Protein AF-A0A3D3VXU4-F1 (afdb_monomer_lite)

Radius of gyration: 19.03 Å; chains: 1; bounding box: 38×14×57 Å

Sequence (72 aa):
MFYRLSGWIIGPIILALVVGRWLDEKYGTEPWLFLLSIGIAFAISIFGIVMDAIKELKRIEKDEKEDAQDKK

Foldseek 3Di:
DVVQLVCLLPVQQVVLCVVQVVVCVVVVVPNVSSVVSNVVSVVSSVVSNVVVVVVVVVVVVVVVVVVVVVVD

Secondary structure (DSSP, 8-state):
-HHHHHHHHHHHHHHHHHHHHHHHHHHT-TTHHHHHHHHHHHHHHHHHHHHHHHHHHHHHHHHHHHHHHHT-

pLDDT: mean 89.66, std 8.29, range [52.91, 97.31]

Structure (mmCIF, N/CA/C/O backbone):
data_AF-A0A3D3VXU4-F1
#
_entry.id   AF-A0A3D3VXU4-F1
#
loop_
_atom_site.group_PDB
_atom_site.id
_atom_site.type_symbol
_atom_site.label_atom_id
_atom_site.label_alt_id
_atom_site.label_comp_id
_atom_site.label_asym_id
_atom_site.label_entity_id
_atom_site.label_seq_id
_atom_site.pdbx_PDB_ins_code
_atom_site.Cartn_x
_atom_site.Cartn_y
_atom_site.Cartn_z
_atom_site.occupancy
_atom_site.B_iso_or_equiv
_atom_site.auth_seq_id
_atom_site.auth_comp_id
_atom_site.auth_asym_id
_atom_site.auth_atom_id
_atom_site.pdbx_PDB_model_num
ATOM 1 N N . MET A 1 1 ? 0.734 -6.886 -17.340 1.00 67.62 1 MET A N 1
ATOM 2 C CA . MET A 1 1 ? 1.000 -5.558 -16.747 1.00 67.62 1 MET A CA 1
ATOM 3 C C . MET A 1 1 ? -0.087 -5.154 -15.746 1.00 67.62 1 MET A C 1
ATOM 5 O O . MET A 1 1 ? 0.223 -5.073 -14.566 1.00 67.62 1 MET A O 1
ATOM 9 N N . PHE A 1 2 ? -1.359 -5.035 -16.158 1.00 76.00 2 PHE A N 1
ATOM 10 C CA . PHE A 1 2 ? -2.477 -4.612 -15.288 1.00 76.00 2 PHE A CA 1
ATOM 11 C C . PHE A 1 2 ? -2.639 -5.402 -13.980 1.00 76.00 2 PHE A C 1
ATOM 13 O O . PHE A 1 2 ? -2.744 -4.794 -12.925 1.00 76.00 2 PHE A O 1
ATOM 20 N N . TYR A 1 3 ? -2.571 -6.737 -14.011 1.00 83.50 3 TYR A N 1
ATOM 21 C CA . TYR A 1 3 ? -2.739 -7.561 -12.803 1.00 83.50 3 TYR A CA 1
ATOM 22 C C . TYR A 1 3 ? -1.717 -7.256 -11.691 1.00 83.50 3 TYR A C 1
ATOM 24 O O . TYR A 1 3 ? -2.051 -7.324 -10.513 1.00 83.50 3 TYR A O 1
ATOM 32 N N . ARG A 1 4 ? -0.478 -6.886 -12.048 1.00 80.69 4 ARG A N 1
ATOM 33 C CA . ARG A 1 4 ? 0.570 -6.560 -11.063 1.00 80.69 4 ARG A CA 1
ATOM 34 C C . ARG A 1 4 ? 0.281 -5.231 -10.365 1.00 80.69 4 ARG A C 1
ATOM 36 O O . ARG A 1 4 ? 0.308 -5.165 -9.143 1.00 80.69 4 ARG A O 1
ATOM 43 N N . LEU A 1 5 ? -0.106 -4.219 -11.143 1.00 83.25 5 LEU A N 1
ATOM 44 C CA . LEU A 1 5 ? -0.536 -2.912 -10.636 1.00 83.25 5 LEU A CA 1
ATOM 45 C C . LEU A 1 5 ? -1.794 -3.031 -9.765 1.00 83.25 5 LEU A C 1
ATOM 47 O O . LEU A 1 5 ? -1.821 -2.528 -8.647 1.00 83.25 5 LEU A O 1
ATOM 51 N N . SER A 1 6 ? -2.814 -3.753 -10.241 1.00 88.56 6 SER A N 1
ATOM 52 C CA . SER A 1 6 ? -4.042 -3.998 -9.477 1.00 88.56 6 SER A CA 1
ATOM 53 C C . SER A 1 6 ? -3.777 -4.783 -8.190 1.00 88.56 6 SER A C 1
ATOM 55 O O . SER A 1 6 ? -4.416 -4.511 -7.176 1.00 88.56 6 SER A O 1
ATOM 57 N N . GLY A 1 7 ? -2.809 -5.706 -8.196 1.00 90.81 7 GLY A N 1
ATOM 58 C CA . GLY A 1 7 ? -2.390 -6.453 -7.010 1.00 90.81 7 GLY A CA 1
ATOM 59 C C . GLY A 1 7 ? -1.841 -5.554 -5.898 1.00 90.81 7 GLY A C 1
ATOM 60 O O . GLY A 1 7 ? -2.244 -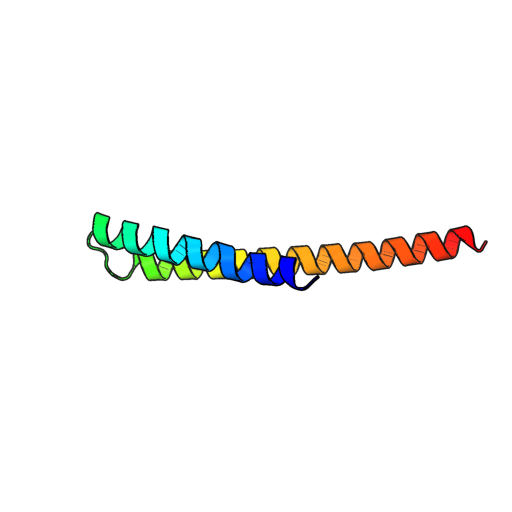5.704 -4.744 1.00 90.81 7 GLY A O 1
ATOM 61 N N . TRP A 1 8 ? -1.003 -4.571 -6.244 1.00 90.81 8 TRP A N 1
ATOM 62 C CA . TRP A 1 8 ? -0.465 -3.595 -5.285 1.00 90.81 8 TRP A CA 1
ATOM 63 C C . TRP A 1 8 ? -1.508 -2.633 -4.720 1.00 90.81 8 TRP A C 1
ATOM 65 O O . TRP A 1 8 ? -1.279 -2.058 -3.663 1.00 90.81 8 TRP A O 1
ATOM 75 N N . ILE A 1 9 ? -2.652 -2.459 -5.379 1.00 89.44 9 ILE A N 1
ATOM 76 C CA . ILE A 1 9 ? -3.752 -1.631 -4.869 1.00 89.44 9 ILE A CA 1
ATOM 77 C C . ILE A 1 9 ? -4.657 -2.475 -3.971 1.00 89.44 9 ILE A C 1
ATOM 79 O O . ILE A 1 9 ? -4.889 -2.144 -2.814 1.00 89.44 9 ILE A O 1
ATOM 83 N N . ILE A 1 10 ? -5.154 -3.594 -4.496 1.00 94.81 10 ILE A N 1
ATOM 84 C CA . ILE A 1 10 ? -6.180 -4.396 -3.826 1.00 94.81 10 ILE A CA 1
ATOM 85 C C . ILE A 1 10 ? -5.608 -5.100 -2.590 1.00 94.81 10 ILE A C 1
ATOM 87 O O . ILE A 1 10 ? -6.260 -5.126 -1.547 1.00 94.81 10 ILE A O 1
ATOM 91 N N . GLY A 1 11 ? -4.388 -5.640 -2.678 1.00 94.44 11 GLY A N 1
ATOM 92 C CA . GLY A 1 11 ? -3.772 -6.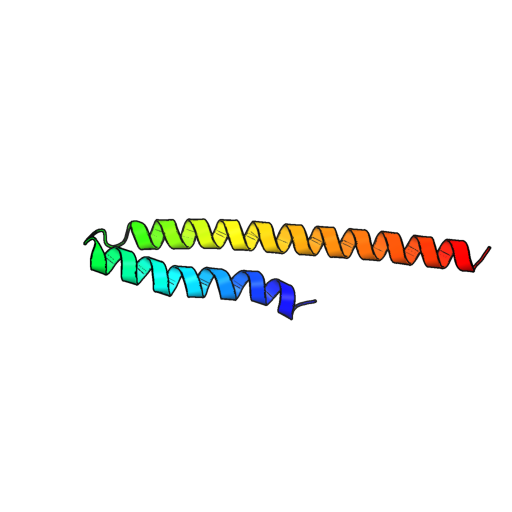410 -1.596 1.00 94.44 11 GLY A CA 1
ATOM 93 C C . GLY A 1 11 ? -3.616 -5.610 -0.297 1.00 94.44 11 GLY A C 1
ATOM 94 O O . GLY A 1 11 ? -4.204 -5.994 0.718 1.00 94.44 11 GLY A O 1
ATOM 95 N 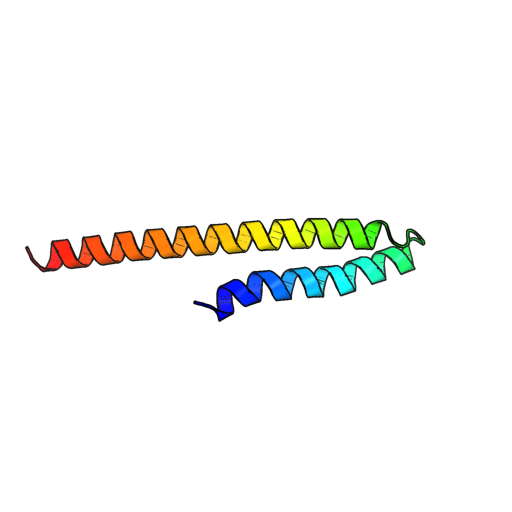N . PRO A 1 12 ? -2.878 -4.484 -0.305 1.00 94.69 12 PRO A N 1
ATOM 96 C CA . PRO A 1 12 ? -2.672 -3.665 0.887 1.00 94.69 12 PRO A CA 1
ATOM 97 C C . PRO A 1 12 ? -3.975 -3.104 1.457 1.00 94.69 12 PRO A C 1
ATOM 99 O O . PRO A 1 12 ? -4.140 -3.085 2.674 1.00 94.69 12 PRO A O 1
ATOM 102 N N . ILE A 1 13 ? -4.921 -2.701 0.602 1.00 94.75 13 ILE A N 1
ATOM 103 C CA . ILE A 1 13 ? -6.209 -2.154 1.047 1.00 94.75 13 ILE A CA 1
ATOM 104 C C . ILE A 1 13 ? -7.030 -3.215 1.784 1.00 94.75 13 ILE A C 1
ATOM 106 O O . ILE A 1 13 ? -7.501 -2.951 2.887 1.00 94.75 13 ILE A O 1
ATOM 110 N N . ILE A 1 14 ? -7.170 -4.427 1.234 1.00 96.19 14 ILE A N 1
ATOM 111 C CA . ILE A 1 14 ? -7.891 -5.513 1.920 1.00 96.19 14 ILE A CA 1
ATOM 112 C C . ILE A 1 14 ? -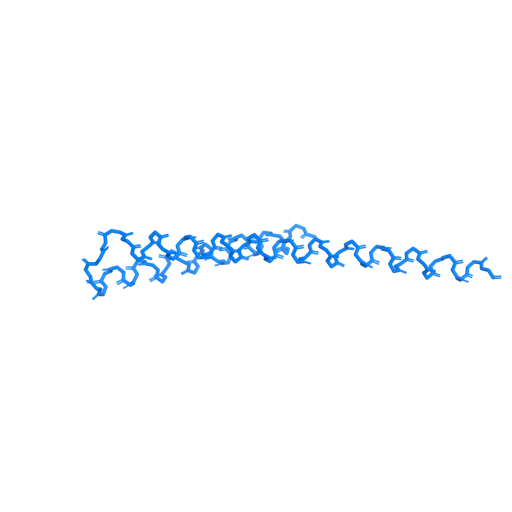7.211 -5.850 3.250 1.00 96.19 14 ILE A C 1
ATOM 114 O O . ILE A 1 14 ? -7.893 -5.992 4.267 1.00 96.19 14 ILE A O 1
ATOM 118 N N . LEU A 1 15 ? -5.877 -5.927 3.263 1.00 96.00 15 LEU A N 1
ATOM 119 C CA . LEU A 1 15 ? -5.122 -6.195 4.483 1.00 96.00 15 LEU A CA 1
ATOM 120 C C . LEU A 1 15 ? -5.381 -5.121 5.549 1.00 96.00 15 LEU A C 1
ATOM 122 O O . LEU A 1 15 ? -5.687 -5.461 6.689 1.00 96.00 15 LEU A O 1
ATOM 126 N N . ALA A 1 16 ? -5.331 -3.839 5.186 1.00 95.50 16 ALA A N 1
ATOM 127 C CA . ALA A 1 16 ? -5.612 -2.743 6.108 1.00 95.50 16 ALA A CA 1
ATOM 128 C C . ALA A 1 16 ? -7.063 -2.717 6.594 1.00 95.50 16 ALA A C 1
ATOM 130 O O . ALA A 1 16 ? -7.297 -2.395 7.754 1.00 95.50 16 ALA A O 1
ATOM 131 N N . LEU A 1 17 ? -8.035 -3.086 5.755 1.00 95.00 17 LEU A N 1
ATOM 132 C CA . LEU A 1 17 ? -9.439 -3.159 6.168 1.00 95.00 17 LEU A CA 1
ATOM 133 C C . LEU A 1 17 ? -9.675 -4.226 7.241 1.00 95.00 17 LEU A C 1
ATOM 135 O O . LEU A 1 17 ? -10.496 -4.014 8.135 1.00 95.00 17 LEU A O 1
ATOM 139 N N . VAL A 1 18 ? -9.001 -5.373 7.127 1.00 95.38 18 VAL A N 1
ATOM 140 C CA . VAL A 1 18 ? -9.117 -6.480 8.086 1.00 95.38 18 VAL A CA 1
ATOM 141 C C . VAL A 1 18 ? -8.317 -6.174 9.348 1.00 95.38 18 VAL A C 1
ATOM 143 O O . VAL A 1 18 ? -8.862 -6.233 10.447 1.00 95.38 18 VAL A O 1
ATOM 146 N N . VAL A 1 19 ? -7.044 -5.799 9.197 1.00 95.06 19 VAL A N 1
ATOM 147 C CA . VAL A 1 19 ? -6.149 -5.516 10.327 1.00 95.06 19 VAL A CA 1
ATOM 148 C C . VAL A 1 19 ? -6.615 -4.286 11.093 1.00 95.06 19 VAL A C 1
ATOM 150 O O . VAL A 1 19 ? -6.693 -4.339 12.312 1.00 95.06 19 VAL A O 1
ATOM 153 N N . GLY A 1 20 ? -6.966 -3.205 10.397 1.00 92.12 20 GLY A N 1
ATOM 154 C CA . GLY A 1 20 ? -7.362 -1.942 11.009 1.00 92.12 20 GLY A CA 1
ATOM 155 C C . GLY A 1 20 ? -8.629 -2.060 11.849 1.00 92.12 20 GLY A C 1
ATOM 156 O O . GLY A 1 20 ? -8.637 -1.596 12.984 1.00 92.12 20 GLY A O 1
ATOM 157 N N . ARG A 1 21 ? -9.662 -2.747 11.335 1.00 90.69 21 ARG A N 1
ATOM 158 C CA . ARG A 1 21 ? -10.896 -2.997 12.100 1.00 90.69 21 ARG A CA 1
ATOM 159 C C . ARG A 1 21 ? -10.657 -3.908 13.296 1.00 90.69 21 ARG A C 1
ATOM 161 O O . ARG A 1 21 ? -11.104 -3.597 14.390 1.00 90.69 21 ARG A O 1
ATOM 168 N N . TRP A 1 22 ? -9.891 -4.981 13.112 1.00 93.56 22 TRP A N 1
ATOM 169 C CA . TRP A 1 22 ? -9.550 -5.878 14.215 1.00 93.56 22 TRP A CA 1
ATOM 170 C C . TRP A 1 22 ? -8.749 -5.173 15.320 1.00 93.56 22 TRP A C 1
ATOM 172 O O . TRP A 1 22 ? -8.949 -5.439 16.505 1.00 93.56 22 TRP A O 1
ATOM 182 N N . LEU A 1 23 ? -7.840 -4.266 14.947 1.00 92.00 23 LEU A N 1
ATOM 183 C CA . LEU A 1 23 ? -7.059 -3.488 15.904 1.00 92.00 23 LEU A CA 1
ATOM 184 C C . LEU A 1 23 ? -7.950 -2.491 16.652 1.00 92.00 23 LEU A C 1
ATOM 186 O O . LEU A 1 23 ? -7.871 -2.415 17.875 1.00 92.00 23 LEU A O 1
ATOM 190 N N . ASP A 1 24 ? -8.827 -1.779 15.946 1.00 90.69 24 ASP A N 1
ATO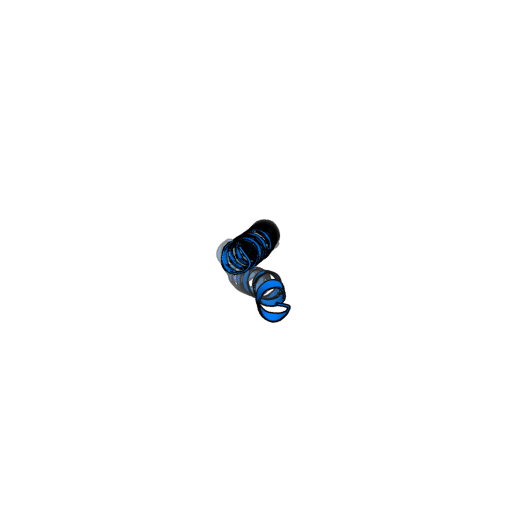M 191 C CA . ASP A 1 24 ? -9.744 -0.835 16.584 1.00 90.69 24 ASP A CA 1
ATOM 192 C C . ASP A 1 24 ? -10.725 -1.516 17.547 1.00 90.69 24 ASP A C 1
ATOM 194 O O . ASP A 1 24 ? -10.875 -1.038 18.672 1.00 90.69 24 ASP A O 1
ATOM 198 N N . GLU A 1 25 ? -11.305 -2.663 17.179 1.00 91.06 25 GLU A N 1
ATOM 199 C CA . GLU A 1 25 ? -12.165 -3.453 18.076 1.00 91.06 25 GLU A CA 1
ATOM 200 C C . GLU A 1 25 ? -11.405 -3.936 19.319 1.00 91.06 25 GLU A C 1
ATOM 202 O O . GLU A 1 25 ? -11.938 -3.946 20.429 1.00 91.06 25 GLU A O 1
ATOM 207 N N . LYS A 1 26 ? -10.135 -4.325 19.153 1.00 92.31 26 LYS A N 1
ATOM 208 C CA . LYS A 1 26 ? -9.317 -4.858 20.246 1.00 92.31 26 LYS A CA 1
ATOM 209 C C . LYS A 1 26 ? -8.869 -3.791 21.244 1.00 92.31 26 LYS A C 1
ATOM 211 O O . LYS A 1 26 ? -8.764 -4.090 22.433 1.00 92.31 26 LYS A O 1
ATOM 216 N N . TYR A 1 27 ? -8.559 -2.587 20.771 1.00 91.69 27 TYR A N 1
ATOM 217 C CA . TYR A 1 27 ? -8.035 -1.503 21.607 1.00 91.69 27 TYR A CA 1
ATOM 218 C C . TYR A 1 27 ? -9.086 -0.444 21.966 1.00 91.69 27 TYR A C 1
ATOM 220 O O . TYR A 1 27 ? -8.792 0.443 22.766 1.00 91.69 27 TYR A O 1
ATOM 228 N N . GLY A 1 28 ? -10.302 -0.530 21.416 1.00 88.12 28 GLY A N 1
ATOM 229 C CA . GLY A 1 28 ? -11.353 0.470 21.624 1.00 88.12 28 GLY A CA 1
ATOM 230 C C . GLY A 1 28 ? -10.992 1.841 21.046 1.00 88.12 28 GLY A C 1
ATOM 231 O O . GLY A 1 28 ? -11.464 2.864 21.534 1.00 88.12 28 GLY A O 1
ATOM 232 N N . THR A 1 29 ? -10.114 1.874 20.041 1.00 87.88 29 THR A N 1
ATOM 233 C CA . THR A 1 29 ? -9.557 3.097 19.435 1.00 87.88 29 THR A CA 1
ATOM 234 C C . THR A 1 29 ? -10.312 3.545 18.189 1.00 87.88 29 THR A C 1
ATOM 236 O O . THR A 1 29 ? -9.831 4.408 17.457 1.00 87.88 29 THR A O 1
ATOM 239 N N . GLU A 1 30 ? -11.481 2.961 17.939 1.00 85.56 30 GLU A N 1
ATOM 240 C CA . GLU A 1 30 ? -12.252 3.143 16.716 1.00 85.56 30 GLU A CA 1
ATOM 241 C C . GLU A 1 30 ? -12.529 4.640 16.435 1.00 85.56 30 GLU A C 1
ATOM 243 O O . GLU A 1 30 ? -13.048 5.333 17.318 1.00 85.56 30 GLU A O 1
ATOM 248 N N . PRO A 1 31 ? -12.175 5.194 15.248 1.00 88.69 31 PRO A N 1
ATOM 249 C CA . PRO A 1 31 ? -11.610 4.554 14.050 1.00 88.69 31 PRO A CA 1
ATOM 250 C C . PRO A 1 31 ? -10.114 4.885 13.785 1.00 88.69 31 PRO A C 1
ATOM 252 O O . PRO A 1 31 ? -9.681 4.961 12.631 1.00 88.69 31 PRO A O 1
ATOM 255 N N . TRP A 1 32 ? -9.313 5.200 14.806 1.00 93.50 32 TRP A N 1
ATOM 256 C CA . TRP A 1 32 ? -7.955 5.733 14.620 1.00 93.50 32 TRP A CA 1
ATOM 257 C C . TRP A 1 32 ? -6.958 4.712 14.066 1.00 93.50 32 TRP A C 1
ATOM 259 O O . TRP A 1 32 ? -6.180 5.058 13.170 1.00 93.50 32 TRP A O 1
ATOM 269 N N . LEU A 1 33 ? -6.951 3.469 14.561 1.00 91.12 33 LEU A N 1
ATOM 270 C CA . LEU A 1 33 ? -6.014 2.455 14.064 1.00 91.12 33 LEU A CA 1
ATOM 271 C C . LEU A 1 33 ? -6.427 1.954 12.685 1.00 91.12 33 LEU A C 1
ATOM 273 O O . LEU A 1 33 ? -5.559 1.625 11.872 1.00 91.12 33 LEU A O 1
ATOM 277 N N . PHE A 1 34 ? -7.722 1.967 12.377 1.00 92.75 34 PHE A N 1
ATOM 278 C CA . PHE A 1 34 ? -8.218 1.756 11.030 1.00 92.75 34 PHE A CA 1
ATOM 279 C C . PHE A 1 34 ? -7.674 2.810 10.064 1.00 92.75 34 PHE A C 1
ATOM 281 O O . PHE A 1 34 ? -7.074 2.454 9.049 1.00 92.75 34 PHE A O 1
ATOM 288 N N . LEU A 1 35 ? -7.801 4.098 10.398 1.00 95.12 35 LEU A N 1
ATOM 289 C CA . LEU A 1 35 ? -7.285 5.187 9.562 1.00 95.12 35 LEU A CA 1
ATOM 290 C C . LEU A 1 35 ? -5.766 5.102 9.376 1.00 95.12 35 LEU A C 1
ATOM 292 O O . LEU A 1 35 ? -5.275 5.250 8.255 1.00 95.12 35 LEU A O 1
ATOM 296 N N . LEU A 1 36 ? -5.026 4.801 10.446 1.00 95.25 36 LEU A N 1
ATOM 297 C CA . LEU A 1 36 ? -3.581 4.590 10.369 1.00 95.25 36 LEU A CA 1
ATOM 298 C C . LEU A 1 36 ? -3.233 3.409 9.452 1.00 95.25 36 LEU A C 1
ATOM 300 O O . LEU A 1 36 ? -2.353 3.528 8.600 1.00 95.25 36 LEU A O 1
ATOM 304 N N . SER A 1 37 ? -3.950 2.290 9.581 1.00 94.94 37 SER A N 1
ATOM 305 C CA . SER A 1 37 ? -3.739 1.096 8.755 1.00 94.94 37 SER A CA 1
ATOM 306 C C . SER A 1 37 ? -3.993 1.383 7.275 1.00 94.94 37 SER A C 1
ATOM 308 O O . SER A 1 37 ? -3.204 0.972 6.425 1.00 94.94 37 SER A O 1
ATOM 310 N N . ILE A 1 38 ? -5.049 2.138 6.958 1.00 95.69 38 ILE A N 1
ATOM 311 C CA . ILE A 1 38 ? -5.346 2.577 5.589 1.00 95.69 38 ILE A CA 1
ATOM 312 C C . ILE A 1 38 ? -4.245 3.497 5.055 1.00 95.69 38 ILE A C 1
ATOM 314 O O . ILE A 1 38 ? -3.793 3.304 3.927 1.00 95.69 38 ILE A O 1
ATOM 318 N N . GLY A 1 39 ? -3.765 4.449 5.860 1.00 96.88 39 GLY A N 1
ATOM 319 C CA . GLY A 1 39 ? -2.654 5.325 5.481 1.00 96.88 39 GLY A CA 1
ATOM 320 C C . GLY A 1 39 ? -1.376 4.547 5.150 1.00 96.88 39 GLY A C 1
ATOM 321 O O . GLY A 1 39 ? -0.737 4.803 4.128 1.00 96.88 39 GLY A O 1
ATOM 322 N N . ILE A 1 40 ? -1.042 3.542 5.964 1.00 97.00 40 ILE A N 1
ATOM 323 C CA . ILE A 1 40 ? 0.107 2.657 5.727 1.00 97.00 40 ILE A CA 1
ATOM 324 C C . ILE A 1 40 ? -0.094 1.829 4.453 1.00 97.00 40 ILE A C 1
ATOM 326 O O . ILE A 1 40 ? 0.814 1.753 3.625 1.00 97.00 40 ILE A O 1
ATOM 330 N N . ALA A 1 41 ? -1.277 1.243 4.251 1.00 96.56 41 ALA A N 1
ATOM 331 C CA . ALA A 1 41 ? -1.577 0.501 3.029 1.00 96.56 41 ALA A CA 1
ATOM 332 C C . ALA A 1 41 ? -1.440 1.371 1.780 1.00 96.56 41 ALA A C 1
ATOM 334 O O . ALA A 1 41 ? -0.859 0.925 0.794 1.00 96.56 41 ALA A O 1
ATOM 335 N N . PHE A 1 42 ? -1.898 2.620 1.837 1.00 96.19 42 PHE A N 1
ATOM 336 C CA . PHE A 1 42 ? -1.776 3.556 0.726 1.00 96.19 42 PHE A CA 1
ATOM 337 C C . PHE A 1 42 ? -0.309 3.850 0.384 1.00 96.19 42 PHE A C 1
ATOM 339 O O . PHE A 1 42 ? 0.075 3.817 -0.786 1.00 96.19 42 PHE A O 1
ATOM 346 N N . ALA A 1 43 ? 0.537 4.057 1.398 1.00 97.31 43 ALA A N 1
ATOM 347 C CA . ALA A 1 43 ? 1.974 4.241 1.204 1.00 97.31 43 ALA A CA 1
ATOM 348 C C . ALA A 1 43 ? 2.639 3.004 0.572 1.00 97.31 43 ALA A C 1
ATOM 350 O O . ALA A 1 43 ? 3.427 3.140 -0.366 1.00 97.31 43 ALA A O 1
ATOM 351 N N . ILE A 1 44 ? 2.284 1.798 1.034 1.00 96.06 44 ILE A N 1
ATOM 352 C CA . ILE A 1 44 ? 2.782 0.532 0.471 1.00 96.06 44 ILE A CA 1
ATOM 353 C C . ILE A 1 44 ? 2.345 0.383 -0.989 1.00 96.06 44 ILE A C 1
ATOM 355 O O . ILE A 1 44 ? 3.164 0.032 -1.837 1.00 96.06 44 ILE A O 1
ATOM 359 N N . SER A 1 45 ? 1.081 0.682 -1.299 1.00 95.69 45 SER A N 1
ATOM 360 C CA . SER A 1 45 ? 0.558 0.642 -2.665 1.00 95.69 45 SER A CA 1
ATOM 361 C C . SER A 1 45 ? 1.331 1.576 -3.593 1.00 95.69 45 SER A C 1
ATOM 363 O O . SER A 1 45 ? 1.785 1.136 -4.647 1.00 95.69 45 SER A O 1
ATOM 365 N N . ILE A 1 46 ? 1.535 2.840 -3.199 1.00 95.69 46 ILE A N 1
ATOM 366 C CA . ILE A 1 46 ? 2.303 3.810 -3.996 1.00 95.69 46 ILE A CA 1
ATOM 367 C C . ILE A 1 46 ? 3.722 3.294 -4.231 1.00 95.69 46 ILE A C 1
ATOM 369 O O . ILE A 1 46 ? 4.195 3.279 -5.367 1.00 95.69 46 ILE A O 1
ATOM 373 N N . PHE A 1 47 ? 4.391 2.839 -3.172 1.00 96.12 47 PHE A N 1
ATOM 374 C CA . PHE A 1 47 ? 5.763 2.359 -3.263 1.00 96.12 47 PHE A CA 1
ATOM 375 C C . PHE A 1 47 ? 5.890 1.147 -4.197 1.00 96.12 47 PHE A C 1
ATOM 377 O O . PHE A 1 47 ? 6.744 1.142 -5.084 1.00 96.12 47 PHE A O 1
ATOM 384 N N . GLY A 1 48 ? 5.002 0.159 -4.058 1.00 92.88 48 GLY A N 1
ATOM 385 C CA . GLY A 1 48 ? 4.973 -1.028 -4.912 1.00 92.88 48 GLY A CA 1
ATOM 386 C C . GLY A 1 48 ? 4.726 -0.698 -6.384 1.00 92.88 48 GLY A C 1
ATOM 387 O O . GLY A 1 48 ? 5.444 -1.188 -7.256 1.00 92.88 48 GLY A O 1
ATOM 388 N N . ILE A 1 49 ? 3.779 0.203 -6.663 1.00 94.62 49 ILE A N 1
ATOM 389 C CA . ILE A 1 49 ? 3.484 0.671 -8.025 1.00 94.62 49 ILE A CA 1
ATOM 390 C C . ILE A 1 49 ? 4.697 1.375 -8.643 1.00 94.62 49 ILE A C 1
ATOM 392 O O . ILE A 1 49 ? 5.063 1.080 -9.780 1.00 94.62 49 ILE A O 1
ATOM 396 N N . VAL A 1 50 ? 5.334 2.289 -7.904 1.00 95.06 50 VAL A N 1
ATOM 397 C CA . VAL A 1 50 ? 6.501 3.040 -8.393 1.00 95.06 50 VAL A CA 1
ATOM 398 C C . VAL A 1 50 ? 7.674 2.101 -8.664 1.00 95.06 50 VAL A C 1
ATOM 400 O O . VAL A 1 50 ? 8.318 2.208 -9.708 1.00 95.06 50 VAL A O 1
ATOM 403 N N . MET A 1 51 ? 7.940 1.149 -7.769 1.00 93.44 51 MET A N 1
ATOM 404 C CA . MET A 1 51 ? 8.996 0.159 -7.972 1.00 93.44 51 MET A CA 1
ATOM 405 C C . MET A 1 51 ? 8.751 -0.715 -9.202 1.00 93.44 51 MET A C 1
ATOM 407 O O . MET A 1 51 ? 9.678 -0.923 -9.988 1.00 93.44 51 MET A O 1
ATOM 411 N N . ASP A 1 52 ? 7.524 -1.206 -9.386 1.00 92.69 52 ASP A N 1
ATOM 412 C CA . ASP A 1 52 ? 7.172 -2.017 -10.552 1.00 92.69 52 ASP A CA 1
ATOM 413 C C . ASP A 1 52 ? 7.286 -1.207 -11.848 1.00 92.69 52 ASP A C 1
ATOM 415 O O . ASP A 1 52 ? 7.824 -1.713 -12.833 1.00 92.69 52 ASP A O 1
ATOM 419 N N . ALA A 1 53 ? 6.875 0.064 -11.838 1.00 92.25 53 ALA A N 1
ATOM 420 C CA . ALA A 1 53 ? 7.035 0.956 -12.983 1.00 92.25 53 ALA A CA 1
ATOM 421 C C . ALA A 1 53 ? 8.515 1.162 -13.341 1.00 92.25 53 ALA A C 1
ATOM 423 O O . ALA A 1 53 ? 8.902 0.983 -14.493 1.00 92.25 53 ALA A O 1
ATOM 424 N N . ILE A 1 54 ? 9.368 1.463 -12.355 1.00 93.81 54 ILE A N 1
ATOM 425 C CA . ILE A 1 54 ? 10.816 1.627 -12.572 1.00 93.81 54 ILE A CA 1
ATOM 426 C C . ILE A 1 54 ? 11.441 0.331 -13.100 1.00 93.81 54 ILE A C 1
ATOM 428 O O . ILE A 1 54 ? 12.317 0.366 -13.966 1.00 93.81 54 ILE A O 1
ATOM 432 N N . LYS A 1 55 ? 11.017 -0.824 -12.580 1.00 92.12 55 LYS A N 1
ATOM 433 C CA . LYS A 1 55 ? 11.514 -2.127 -13.024 1.00 92.12 55 LYS A CA 1
ATOM 434 C C . LYS A 1 55 ? 11.128 -2.415 -14.472 1.00 92.12 55 LYS A C 1
ATOM 436 O O . LYS A 1 55 ? 11.961 -2.932 -15.212 1.00 92.12 55 LYS A O 1
ATOM 441 N N . GLU A 1 56 ? 9.907 -2.071 -14.868 1.00 91.50 56 GLU A N 1
ATOM 442 C CA . GLU A 1 56 ? 9.460 -2.220 -16.251 1.00 91.50 56 GLU A CA 1
ATOM 443 C C . GLU A 1 56 ? 10.246 -1.294 -17.189 1.00 91.50 56 GLU A C 1
ATOM 445 O O . GLU A 1 56 ? 10.745 -1.754 -18.210 1.00 91.50 56 GLU A O 1
ATOM 450 N N . LEU A 1 57 ? 10.462 -0.030 -16.804 1.00 91.56 57 LEU A N 1
ATOM 451 C CA . LEU A 1 57 ? 11.267 0.919 -17.585 1.00 91.56 57 LEU A CA 1
ATOM 452 C C . LEU A 1 57 ? 12.699 0.412 -17.810 1.00 91.56 57 LEU A C 1
ATOM 454 O O . LEU A 1 57 ? 13.180 0.385 -18.939 1.00 91.56 57 LEU A O 1
ATOM 458 N N . LYS A 1 58 ? 13.361 -0.073 -16.753 1.00 93.06 58 LYS A N 1
ATOM 459 C CA . LYS A 1 58 ? 14.712 -0.652 -16.861 1.00 93.06 58 LYS A CA 1
ATOM 460 C C . LYS A 1 58 ? 14.760 -1.897 -17.739 1.00 93.06 58 LYS A C 1
ATOM 462 O O . LYS A 1 58 ? 15.789 -2.168 -18.350 1.00 93.06 58 LYS A O 1
ATOM 467 N N . ARG A 1 59 ? 13.683 -2.685 -17.751 1.00 92.06 59 ARG A N 1
ATOM 468 C CA . ARG A 1 59 ? 13.585 -3.867 -18.603 1.00 92.06 59 ARG A CA 1
ATOM 469 C C . ARG A 1 59 ? 13.519 -3.460 -20.072 1.00 92.06 59 ARG A C 1
ATOM 471 O O . ARG A 1 59 ? 14.305 -3.976 -20.850 1.00 92.06 59 ARG A O 1
ATOM 478 N N . ILE A 1 60 ? 12.679 -2.481 -20.405 1.00 91.44 60 ILE A N 1
ATOM 479 C CA . ILE A 1 60 ? 12.571 -1.938 -21.766 1.00 91.44 60 ILE A CA 1
ATOM 480 C C . ILE A 1 60 ? 13.927 -1.394 -22.244 1.00 91.44 60 ILE A C 1
ATOM 482 O O . ILE A 1 60 ? 14.384 -1.765 -23.319 1.00 91.44 60 ILE A O 1
ATOM 486 N N . GLU A 1 61 ? 14.627 -0.604 -21.420 1.00 91.12 61 GLU A N 1
ATOM 487 C CA . GLU A 1 61 ? 15.967 -0.096 -21.768 1.00 91.12 61 GLU A CA 1
ATOM 488 C C . GLU A 1 61 ? 17.010 -1.203 -21.990 1.00 91.12 61 GLU A C 1
ATOM 490 O O . GLU A 1 61 ? 17.972 -1.013 -22.736 1.00 91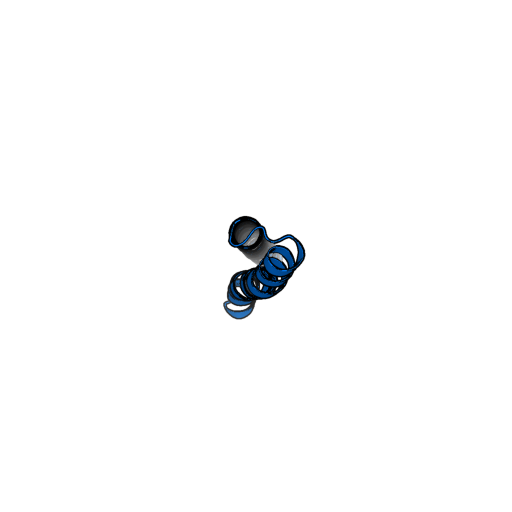.12 61 GLU A O 1
ATOM 495 N N . LYS A 1 62 ? 16.891 -2.330 -21.280 1.00 90.56 62 LYS A N 1
ATOM 496 C CA . LYS A 1 62 ? 17.811 -3.465 -21.414 1.00 90.56 62 LYS A CA 1
ATOM 497 C C . LYS A 1 62 ? 17.526 -4.240 -22.696 1.00 90.56 62 LYS A C 1
ATOM 499 O O . LYS A 1 62 ? 18.469 -4.525 -23.429 1.00 90.56 62 LYS A O 1
ATOM 504 N N . ASP A 1 63 ? 16.251 -4.502 -22.964 1.00 88.81 63 ASP A N 1
ATOM 505 C CA . ASP A 1 63 ? 15.792 -5.197 -24.164 1.00 88.81 63 ASP A CA 1
ATOM 506 C C . ASP A 1 63 ? 16.191 -4.390 -25.428 1.00 88.81 63 ASP A C 1
ATOM 508 O O . ASP A 1 63 ? 16.766 -4.949 -26.358 1.00 88.81 63 ASP A O 1
ATOM 512 N N . GLU A 1 64 ? 16.054 -3.053 -25.422 1.00 87.12 64 GLU A N 1
ATOM 513 C CA . GLU A 1 64 ? 16.519 -2.188 -26.529 1.00 87.12 64 GLU A CA 1
ATOM 514 C C . GLU A 1 64 ? 18.041 -2.245 -26.770 1.00 87.12 64 GLU A C 1
ATOM 516 O O . GLU A 1 64 ? 18.505 -2.164 -27.911 1.00 87.12 64 GLU A O 1
ATOM 521 N N . LYS A 1 65 ? 18.846 -2.357 -25.706 1.00 82.12 65 LYS A N 1
ATOM 522 C CA . LYS A 1 65 ? 20.315 -2.415 -25.813 1.00 82.12 65 LYS A CA 1
ATOM 523 C C . LYS A 1 65 ? 20.804 -3.763 -26.336 1.00 82.12 65 LYS A C 1
ATOM 525 O O . LYS A 1 65 ? 21.792 -3.786 -27.071 1.00 82.12 65 LYS A O 1
ATOM 530 N N . GLU A 1 66 ? 20.134 -4.852 -25.966 1.00 81.00 66 GLU A N 1
ATOM 531 C CA . GLU A 1 66 ? 20.426 -6.197 -26.474 1.00 81.00 66 GLU A CA 1
ATOM 532 C C . GLU A 1 66 ? 20.083 -6.295 -27.970 1.00 81.00 66 GLU A C 1
ATOM 534 O O . GLU A 1 66 ? 20.940 -6.696 -28.759 1.00 81.00 66 GLU A O 1
ATOM 539 N N . ASP A 1 67 ? 18.921 -5.781 -28.390 1.00 76.88 67 ASP A N 1
ATOM 540 C CA . ASP A 1 67 ? 18.520 -5.726 -29.806 1.00 76.88 67 ASP A CA 1
ATOM 541 C C . ASP A 1 67 ? 19.474 -4.881 -30.675 1.00 76.88 67 ASP A C 1
ATOM 543 O O . ASP A 1 67 ? 19.671 -5.157 -31.863 1.00 76.88 67 ASP A O 1
ATOM 547 N N . ALA A 1 68 ? 20.075 -3.830 -30.108 1.00 75.62 68 ALA A N 1
ATOM 548 C CA . ALA A 1 68 ? 21.045 -2.984 -30.805 1.00 75.62 68 ALA A CA 1
ATOM 549 C C . ALA A 1 68 ? 22.448 -3.613 -30.910 1.00 75.62 68 ALA A C 1
ATOM 551 O O . ALA A 1 68 ? 23.214 -3.236 -31.801 1.00 75.62 68 ALA A O 1
ATOM 552 N N . GLN A 1 69 ? 22.801 -4.536 -30.008 1.00 70.94 69 GLN A N 1
ATOM 553 C CA . GLN A 1 69 ? 24.062 -5.282 -30.059 1.00 70.94 69 GLN A CA 1
ATOM 554 C C . GLN A 1 69 ? 23.986 -6.488 -30.997 1.00 70.94 69 GLN A C 1
ATOM 556 O O . GLN A 1 69 ? 24.957 -6.733 -31.700 1.00 70.94 69 GLN A O 1
ATOM 561 N N . ASP A 1 70 ? 22.850 -7.186 -31.057 1.00 71.25 70 ASP A N 1
ATOM 562 C CA . ASP A 1 70 ? 22.660 -8.355 -31.933 1.00 71.25 70 ASP A CA 1
ATOM 563 C C . ASP A 1 70 ? 22.640 -7.988 -33.433 1.00 71.25 70 ASP A C 1
ATOM 565 O O . ASP A 1 70 ? 22.939 -8.803 -34.302 1.00 71.25 70 ASP A O 1
ATOM 569 N N . LYS A 1 71 ? 22.333 -6.723 -33.758 1.00 67.62 71 LYS A N 1
ATOM 570 C CA . LYS A 1 71 ? 22.324 -6.192 -35.135 1.00 67.62 71 LYS A CA 1
ATOM 571 C C . LYS A 1 71 ? 23.671 -5.631 -35.626 1.00 67.62 71 LYS A C 1
ATOM 573 O O . LYS A 1 71 ? 23.710 -5.108 -36.743 1.00 67.62 71 LYS A O 1
ATOM 578 N N . LYS A 1 72 ? 24.738 -5.673 -34.821 1.00 52.91 72 LYS A N 1
ATOM 579 C CA . LYS A 1 72 ? 26.091 -5.199 -35.179 1.00 52.91 72 LYS A CA 1
ATOM 580 C C . LYS A 1 72 ? 27.043 -6.353 -35.448 1.00 52.91 72 LYS A C 1
ATOM 582 O O . LYS A 1 72 ? 27.857 -6.187 -36.382 1.00 52.91 72 LYS A O 1
#